Protein AF-A0AAV7S5B5-F1 (afdb_monomer)

Solvent-accessible surface area (backbone atoms only — not comparable to full-atom values): 5113 Å² total; per-residue (Å²): 133,86,82,72,83,63,75,61,30,67,37,90,90,74,73,47,77,26,82,34,66,68,58,35,54,57,53,53,34,72,78,64,76,50,67,84,28,60,48,91,93,44,94,54,69,34,94,39,66,70,56,38,59,52,51,48,31,71,77,73,63,51,45,88,44,66,39,85,91,77,69,48,66,23,70,45,80,93,72,103

Structure (mmCIF, N/CA/C/O backbone):
data_AF-A0AAV7S5B5-F1
#
_entry.id   AF-A0AAV7S5B5-F1
#
loop_
_atom_site.group_PDB
_atom_site.id
_atom_site.type_symbol
_atom_site.label_atom_id
_atom_site.label_alt_id
_atom_site.label_comp_id
_atom_site.label_asym_id
_atom_site.label_entity_id
_atom_site.label_seq_id
_atom_site.pdbx_PDB_ins_code
_atom_site.Cartn_x
_atom_site.Cartn_y
_atom_site.Cartn_z
_atom_site.occupancy
_atom_site.B_iso_or_equiv
_atom_site.auth_seq_id
_atom_site.auth_comp_id
_atom_site.auth_asym_id
_atom_site.auth_atom_id
_atom_site.pdbx_PDB_model_num
ATOM 1 N N . LYS A 1 1 ? 35.027 8.342 -9.326 1.00 40.94 1 LYS A N 1
ATOM 2 C CA . LYS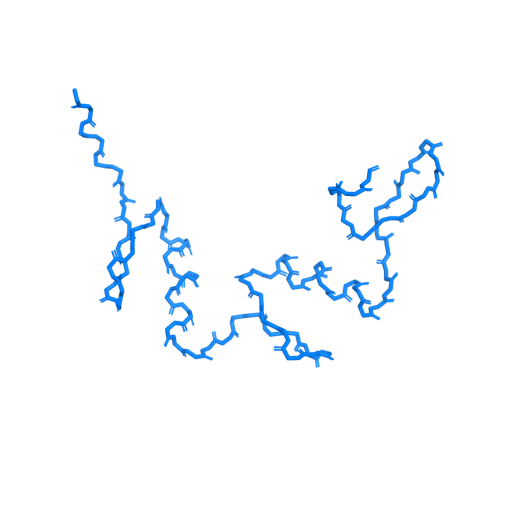 A 1 1 ? 33.687 8.066 -9.903 1.00 40.94 1 LYS A CA 1
ATOM 3 C C . LYS A 1 1 ? 33.418 6.590 -9.633 1.00 40.94 1 LYS A C 1
ATOM 5 O O . LYS A 1 1 ? 34.026 5.761 -10.291 1.00 40.94 1 LYS A O 1
ATOM 10 N N . VAL A 1 2 ? 32.710 6.264 -8.549 1.00 40.38 2 VAL A N 1
ATOM 11 C CA . VAL A 1 2 ? 32.550 4.864 -8.120 1.00 40.38 2 VAL A CA 1
ATOM 12 C C . VAL A 1 2 ? 31.580 4.199 -9.087 1.00 40.38 2 VAL A C 1
ATOM 14 O O . VAL A 1 2 ? 30.407 4.558 -9.131 1.00 40.38 2 VAL A O 1
ATOM 17 N N . HIS A 1 3 ? 32.101 3.295 -9.910 1.00 41.56 3 HIS A N 1
ATOM 18 C CA . HIS A 1 3 ? 31.313 2.422 -10.767 1.00 41.56 3 HIS A CA 1
ATOM 19 C C . HIS A 1 3 ? 30.859 1.245 -9.901 1.00 41.56 3 HIS A C 1
ATOM 21 O O . HIS A 1 3 ? 31.385 0.144 -9.993 1.00 41.56 3 HIS A O 1
ATOM 27 N N . THR A 1 4 ? 29.949 1.493 -8.962 1.00 51.91 4 THR A N 1
ATOM 28 C CA . THR A 1 4 ? 29.262 0.394 -8.292 1.00 51.91 4 THR A CA 1
ATOM 29 C C . THR A 1 4 ? 28.286 -0.157 -9.314 1.00 51.91 4 THR A C 1
ATOM 31 O O . THR A 1 4 ? 27.269 0.469 -9.608 1.00 51.91 4 THR A O 1
ATOM 34 N N . GLU A 1 5 ? 28.626 -1.305 -9.891 1.00 56.84 5 GLU A N 1
ATOM 35 C CA . GLU A 1 5 ? 27.669 -2.244 -10.469 1.00 56.84 5 GLU A CA 1
ATOM 36 C C . GLU A 1 5 ? 26.706 -2.666 -9.347 1.00 56.84 5 GLU A C 1
ATOM 38 O O . GLU A 1 5 ? 26.771 -3.755 -8.782 1.00 56.84 5 GLU A O 1
ATOM 43 N N . GLU A 1 6 ? 25.836 -1.741 -8.935 1.00 61.53 6 GLU A N 1
ATOM 44 C CA . GLU A 1 6 ? 24.628 -2.088 -8.215 1.00 61.53 6 GLU A CA 1
ATOM 45 C C . GLU A 1 6 ? 23.888 -3.043 -9.157 1.00 61.53 6 GLU A C 1
ATOM 47 O O . GLU A 1 6 ? 23.711 -2.734 -10.335 1.00 61.53 6 GLU A O 1
ATOM 52 N N . ASN A 1 7 ? 23.515 -4.228 -8.674 1.00 67.19 7 ASN A N 1
ATOM 53 C CA . ASN A 1 7 ? 22.648 -5.151 -9.404 1.00 67.19 7 ASN A CA 1
ATOM 54 C C . ASN A 1 7 ? 21.299 -4.451 -9.629 1.00 67.19 7 ASN A C 1
ATOM 56 O O . ASN A 1 7 ? 20.370 -4.555 -8.824 1.00 67.19 7 ASN A O 1
ATOM 60 N N . LEU A 1 8 ? 21.247 -3.653 -10.687 1.00 82.31 8 LEU A N 1
ATOM 61 C CA . LEU A 1 8 ? 20.122 -2.850 -11.101 1.00 82.31 8 LEU A CA 1
ATOM 62 C C . LEU A 1 8 ? 19.281 -3.696 -12.051 1.00 82.31 8 LEU A C 1
ATOM 64 O O . LEU A 1 8 ? 19.776 -4.338 -12.971 1.00 82.31 8 LEU A O 1
ATOM 68 N N . TYR A 1 9 ? 17.987 -3.717 -11.783 1.00 86.06 9 TYR A N 1
ATOM 69 C CA . TYR A 1 9 ? 17.015 -4.529 -12.489 1.00 86.06 9 TYR A CA 1
ATOM 70 C C . TYR A 1 9 ? 16.213 -3.618 -13.413 1.00 86.06 9 TYR A C 1
ATOM 72 O O . TYR A 1 9 ? 15.446 -2.776 -12.939 1.00 86.06 9 TYR A O 1
ATOM 80 N N . GLU A 1 10 ? 16.408 -3.768 -14.718 1.00 88.56 10 GLU A N 1
ATOM 81 C CA . GLU A 1 10 ? 15.711 -2.991 -15.741 1.00 88.56 10 GLU A CA 1
ATOM 82 C C . GLU A 1 10 ? 14.387 -3.648 -16.147 1.00 88.56 10 GLU A C 1
ATOM 84 O O . GLU A 1 10 ? 14.280 -4.865 -16.302 1.00 88.56 10 GLU A O 1
ATOM 89 N N . CYS A 1 11 ? 13.352 -2.828 -16.306 1.00 87.06 11 CYS A N 1
ATOM 90 C CA . CYS A 1 11 ? 12.081 -3.243 -16.873 1.00 87.06 11 CYS A CA 1
ATOM 91 C C . CYS A 1 11 ? 12.126 -3.163 -18.396 1.00 87.06 11 CYS A C 1
ATOM 93 O O . CYS A 1 11 ? 12.155 -2.067 -18.939 1.00 87.06 11 CYS A O 1
ATOM 95 N N . THR A 1 12 ? 12.034 -4.301 -19.078 1.00 86.88 12 THR A N 1
ATOM 96 C CA . THR A 1 12 ? 12.072 -4.397 -20.548 1.00 86.88 12 THR A CA 1
ATOM 97 C C . THR A 1 12 ? 10.891 -3.726 -21.257 1.00 86.88 12 THR A C 1
ATOM 99 O O . THR A 1 12 ? 10.999 -3.383 -22.424 1.00 86.88 12 THR A O 1
ATOM 102 N N . GLU A 1 13 ? 9.773 -3.512 -20.558 1.00 84.88 13 GLU A N 1
ATOM 103 C CA . GLU A 1 13 ? 8.564 -2.889 -21.121 1.00 84.88 13 GLU A CA 1
ATOM 104 C C . GLU A 1 13 ? 8.653 -1.353 -21.171 1.00 84.88 13 GLU A C 1
ATOM 106 O O . GLU A 1 13 ? 7.983 -0.708 -21.971 1.00 84.88 13 GLU A O 1
ATOM 111 N N . CYS A 1 14 ? 9.442 -0.728 -20.287 1.00 89.00 14 CYS A N 1
ATOM 112 C CA . CYS A 1 14 ? 9.494 0.738 -20.185 1.00 89.00 14 CYS A CA 1
ATOM 113 C C . CYS A 1 14 ? 10.864 1.315 -19.785 1.00 89.00 14 CYS A C 1
ATOM 115 O O . CYS A 1 14 ? 10.937 2.467 -19.355 1.00 89.00 14 CYS A O 1
ATOM 117 N N . ASN A 1 15 ? 11.923 0.504 -19.844 1.00 87.06 15 ASN A N 1
ATOM 118 C CA . ASN A 1 15 ? 13.324 0.819 -19.527 1.00 87.06 15 ASN A CA 1
ATOM 119 C C . ASN A 1 15 ? 13.547 1.505 -18.163 1.00 87.06 15 ASN A C 1
ATOM 121 O O . ASN A 1 15 ? 14.489 2.269 -17.960 1.00 87.06 15 ASN A O 1
ATOM 125 N N . LYS A 1 16 ? 12.654 1.264 -17.190 1.00 86.75 16 LYS A N 1
ATOM 126 C CA . LYS A 1 16 ? 12.823 1.782 -15.824 1.00 86.75 16 LYS A CA 1
ATOM 127 C C . LYS A 1 16 ? 13.776 0.899 -15.038 1.00 86.75 16 LYS A C 1
ATOM 129 O O . LYS A 1 16 ? 13.624 -0.319 -15.027 1.00 86.75 16 LYS A O 1
ATOM 134 N N . ILE A 1 17 ? 14.682 1.537 -14.306 1.00 88.56 17 ILE A N 1
ATOM 135 C CA . ILE A 1 17 ? 15.710 0.860 -13.523 1.00 88.56 17 ILE A CA 1
ATOM 136 C C . ILE A 1 17 ? 15.318 0.821 -12.044 1.00 88.56 17 ILE A C 1
ATOM 138 O O . ILE A 1 17 ? 14.925 1.832 -11.456 1.00 88.56 17 ILE A O 1
ATOM 142 N N . PHE A 1 18 ? 15.449 -0.350 -11.426 1.00 88.06 18 PHE A N 1
ATOM 143 C CA . PHE A 1 18 ? 15.135 -0.590 -10.021 1.00 88.06 18 PHE A CA 1
ATOM 144 C C . PHE A 1 18 ? 16.343 -1.141 -9.273 1.00 88.06 18 PHE A C 1
ATOM 146 O O . PHE A 1 18 ? 17.087 -1.966 -9.786 1.00 88.06 18 PHE A O 1
ATOM 153 N N . ARG A 1 19 ? 16.492 -0.756 -8.004 1.00 86.50 19 ARG A N 1
ATOM 154 C CA . ARG A 1 19 ? 17.572 -1.256 -7.135 1.00 86.50 19 ARG A CA 1
ATOM 155 C C . ARG A 1 19 ? 17.343 -2.663 -6.578 1.00 86.50 19 ARG A C 1
ATOM 157 O O . ARG A 1 19 ? 1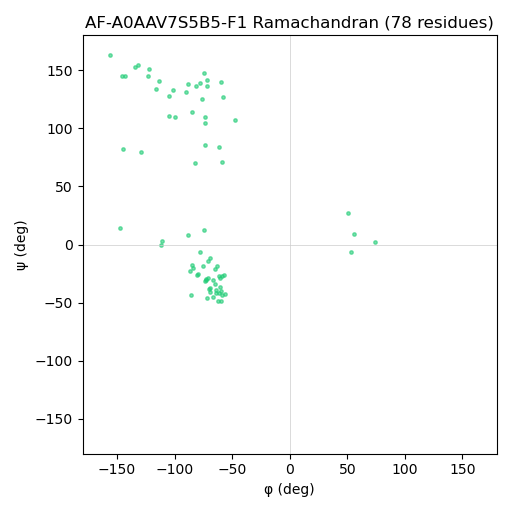8.202 -3.198 -5.892 1.00 86.50 19 ARG A O 1
ATOM 164 N N . SER A 1 20 ? 16.171 -3.257 -6.803 1.00 85.50 20 SER A N 1
ATOM 165 C CA . SER A 1 20 ? 15.867 -4.596 -6.299 1.00 85.50 20 SER A CA 1
ATOM 166 C C . SER A 1 20 ? 14.971 -5.377 -7.252 1.00 85.50 20 SER A C 1
ATOM 168 O O . SER A 1 20 ? 14.050 -4.828 -7.865 1.00 85.50 20 SER A O 1
ATOM 170 N N . LYS A 1 21 ? 15.202 -6.694 -7.317 1.00 85.50 21 LYS A N 1
ATOM 171 C CA . LYS A 1 21 ? 14.399 -7.627 -8.117 1.00 85.50 21 LYS A CA 1
ATOM 172 C C . LYS A 1 21 ? 12.936 -7.634 -7.680 1.00 85.50 21 LYS A C 1
ATOM 174 O O . LYS A 1 21 ? 12.042 -7.725 -8.513 1.00 85.50 21 LYS A O 1
ATOM 179 N N . THR A 1 22 ? 12.683 -7.507 -6.376 1.00 85.06 22 THR A N 1
ATOM 180 C CA . THR A 1 22 ? 11.327 -7.434 -5.811 1.00 85.06 22 THR A CA 1
ATOM 181 C C . THR A 1 22 ? 10.591 -6.188 -6.294 1.00 85.06 22 THR A C 1
ATOM 183 O O . THR A 1 22 ? 9.422 -6.282 -6.666 1.00 85.06 22 THR A O 1
ATOM 186 N N . ASN A 1 23 ? 11.275 -5.040 -6.350 1.00 85.56 23 ASN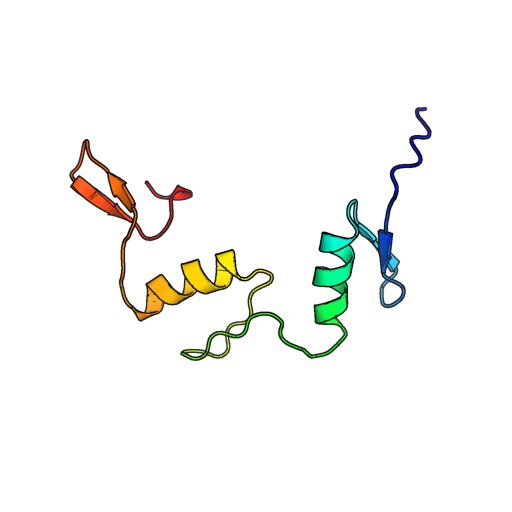 A N 1
ATOM 187 C CA . ASN A 1 23 ? 10.685 -3.802 -6.851 1.00 85.56 23 ASN A CA 1
ATOM 188 C C . ASN A 1 23 ? 10.444 -3.879 -8.361 1.00 85.56 23 ASN A C 1
ATOM 190 O O . ASN A 1 23 ? 9.372 -3.469 -8.801 1.00 85.56 23 ASN A O 1
ATOM 194 N N . LEU A 1 24 ? 11.375 -4.457 -9.135 1.00 87.12 24 LEU A N 1
ATOM 195 C CA . LEU A 1 24 ? 11.153 -4.714 -10.561 1.00 87.12 24 LEU A CA 1
ATOM 196 C C . LEU A 1 24 ? 9.938 -5.628 -10.771 1.00 87.12 24 LEU A C 1
ATOM 198 O O . LEU A 1 24 ? 9.058 -5.292 -11.552 1.00 87.12 24 LEU A O 1
ATOM 202 N N . LYS A 1 25 ? 9.844 -6.750 -10.047 1.00 84.44 25 LYS A N 1
ATOM 203 C CA . LYS A 1 25 ? 8.727 -7.701 -10.171 1.00 84.44 25 LYS A CA 1
ATOM 204 C C . LYS A 1 25 ? 7.386 -7.055 -9.820 1.00 84.44 25 LYS A C 1
ATOM 206 O O . LYS A 1 25 ? 6.403 -7.278 -10.516 1.00 84.44 25 LYS A O 1
ATOM 211 N N . GLN A 1 26 ? 7.339 -6.236 -8.767 1.00 81.56 26 GLN A N 1
ATOM 212 C CA . GLN A 1 26 ? 6.151 -5.448 -8.423 1.00 81.56 26 GLN A CA 1
ATOM 213 C C . GLN A 1 26 ? 5.816 -4.420 -9.507 1.00 81.56 26 GLN A C 1
ATOM 215 O O . GLN A 1 26 ? 4.649 -4.196 -9.806 1.00 81.56 26 GLN A O 1
ATOM 220 N N . HIS A 1 27 ? 6.826 -3.785 -10.092 1.00 84.75 27 HIS A N 1
ATOM 221 C CA . HIS A 1 27 ? 6.624 -2.838 -11.174 1.00 84.75 27 HIS A CA 1
ATOM 222 C C . HIS A 1 27 ? 6.099 -3.524 -12.438 1.00 84.75 27 HIS A C 1
ATOM 224 O O . HIS A 1 27 ? 5.121 -3.051 -12.996 1.00 84.75 27 HIS A O 1
ATOM 230 N N . GLN A 1 28 ? 6.663 -4.661 -12.847 1.00 83.44 28 GLN A N 1
ATOM 231 C CA . GLN A 1 28 ? 6.213 -5.417 -14.022 1.00 83.44 28 GLN A CA 1
ATOM 232 C C . GLN A 1 28 ? 4.736 -5.825 -13.933 1.00 83.44 28 GLN A C 1
ATOM 234 O O . GLN A 1 28 ? 4.068 -5.935 -14.955 1.00 83.44 28 GLN A O 1
ATOM 239 N N . GLN A 1 29 ? 4.186 -5.969 -12.722 1.00 77.44 29 GLN A N 1
ATOM 240 C CA . GLN A 1 29 ? 2.763 -6.258 -12.538 1.00 77.44 29 GLN A CA 1
ATOM 241 C C . GLN A 1 29 ? 1.843 -5.166 -13.105 1.00 77.44 29 GLN A C 1
ATOM 243 O O . GLN A 1 29 ? 0.730 -5.493 -13.513 1.00 77.44 29 GLN A O 1
ATOM 248 N N . ILE A 1 30 ? 2.294 -3.905 -13.190 1.00 77.94 30 ILE A N 1
ATOM 249 C CA . ILE A 1 30 ? 1.492 -2.821 -13.785 1.00 77.94 30 ILE A CA 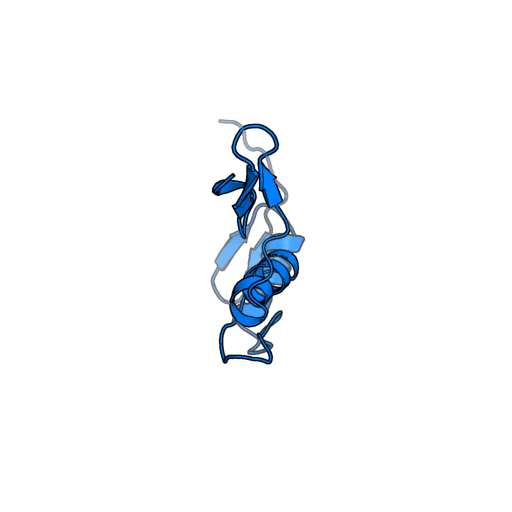1
ATOM 250 C C . ILE A 1 30 ? 1.276 -3.023 -15.286 1.00 77.94 30 ILE A C 1
ATOM 252 O O . ILE A 1 30 ? 0.244 -2.611 -15.801 1.00 77.94 30 ILE A O 1
ATOM 256 N N . HIS A 1 31 ? 2.234 -3.661 -15.961 1.00 81.12 31 HIS A N 1
ATOM 257 C CA . HIS A 1 31 ? 2.172 -3.940 -17.396 1.00 81.12 31 HIS A CA 1
ATOM 258 C C . HIS A 1 31 ? 1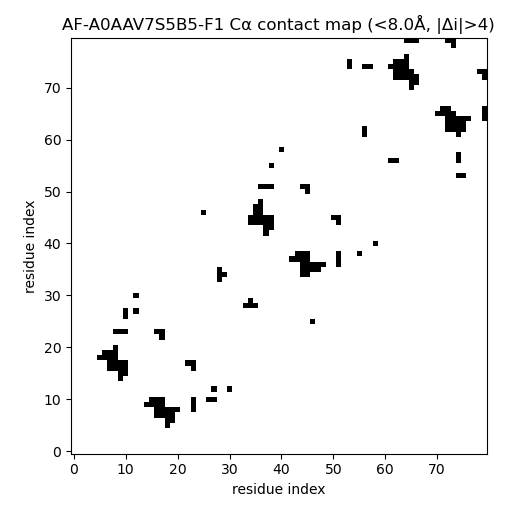.292 -5.155 -17.691 1.00 81.12 31 HIS A C 1
ATOM 260 O O . HIS A 1 31 ? 0.708 -5.259 -18.758 1.00 81.12 31 HIS A O 1
ATOM 266 N N . THR A 1 32 ? 1.146 -6.065 -16.724 1.00 70.69 32 THR A N 1
ATOM 267 C CA . THR A 1 32 ? 0.448 -7.346 -16.930 1.00 70.69 32 THR A CA 1
ATOM 268 C C . THR A 1 32 ? -1.066 -7.326 -16.694 1.00 70.69 32 THR A C 1
ATOM 270 O O . THR A 1 32 ? -1.649 -8.403 -16.616 1.00 70.69 32 THR A O 1
ATOM 273 N N . GLU A 1 33 ? -1.711 -6.169 -16.492 1.00 61.22 33 GLU A N 1
ATOM 274 C CA . GLU A 1 33 ? -3.140 -6.008 -16.107 1.00 61.22 33 GLU A CA 1
ATOM 275 C C . GLU A 1 33 ? -3.602 -6.792 -14.852 1.00 61.22 33 GLU A C 1
ATOM 277 O O . GLU A 1 33 ? -4.695 -6.582 -14.318 1.00 61.22 33 GLU A O 1
ATOM 282 N N . LYS A 1 34 ? -2.744 -7.649 -14.291 1.00 57.69 34 LYS A N 1
ATOM 283 C CA . LYS A 1 34 ? -2.915 -8.362 -13.033 1.00 57.69 34 LYS A CA 1
ATOM 284 C C . LYS A 1 34 ? -2.728 -7.367 -11.896 1.00 57.69 34 LYS A C 1
ATOM 286 O O . LYS A 1 34 ? -1.639 -7.227 -11.347 1.00 57.69 34 LYS A O 1
ATOM 291 N N . LYS A 1 35 ? -3.811 -6.668 -11.543 1.00 60.47 35 LYS A N 1
ATOM 292 C CA . LYS A 1 35 ? -3.931 -5.844 -10.328 1.00 60.47 35 LYS A CA 1
ATOM 293 C C . LYS A 1 35 ? -3.431 -6.668 -9.128 1.00 60.47 35 LYS A C 1
ATOM 295 O O . LYS A 1 35 ? -4.136 -7.588 -8.720 1.00 60.47 35 LYS A O 1
ATOM 300 N N . PRO A 1 36 ? -2.248 -6.389 -8.551 1.00 72.44 36 PRO A N 1
ATOM 301 C CA . PRO A 1 36 ? -1.630 -7.344 -7.633 1.00 72.44 36 PRO A CA 1
ATOM 302 C C . PRO A 1 36 ? -2.349 -7.403 -6.286 1.00 72.44 36 PRO A C 1
ATOM 304 O O . PRO A 1 36 ? -2.386 -8.453 -5.654 1.00 72.44 36 PRO A O 1
ATOM 307 N N . TYR A 1 37 ? -2.958 -6.287 -5.875 1.00 80.06 37 TYR A N 1
ATOM 308 C CA . TYR A 1 37 ? -3.741 -6.179 -4.649 1.00 80.06 37 TYR A CA 1
ATOM 309 C C . TYR A 1 37 ? -4.912 -5.219 -4.882 1.00 80.06 37 TYR A C 1
ATOM 311 O O . TYR A 1 37 ? -4.827 -4.022 -4.589 1.00 80.06 37 TYR A O 1
ATOM 319 N N . LYS A 1 38 ? -5.988 -5.735 -5.484 1.00 82.88 38 LYS A N 1
ATOM 320 C CA . LYS A 1 38 ? -7.263 -5.020 -5.620 1.00 82.88 38 LYS A CA 1
ATOM 321 C C . LYS A 1 38 ? -8.009 -5.077 -4.283 1.00 82.88 38 LYS A C 1
ATOM 323 O O . LYS A 1 38 ? -7.998 -6.106 -3.614 1.00 82.88 38 LYS A O 1
ATOM 328 N N . CYS A 1 39 ? -8.636 -3.979 -3.884 1.00 87.06 39 CYS A N 1
ATOM 329 C CA . CYS A 1 39 ? -9.614 -4.017 -2.806 1.00 87.06 39 CYS A CA 1
ATOM 330 C C . CYS A 1 39 ? -10.899 -4.706 -3.292 1.00 87.06 39 CYS A C 1
ATOM 332 O O . CYS A 1 39 ? -11.305 -4.535 -4.437 1.00 87.06 39 CYS A O 1
ATOM 334 N N . ASN A 1 40 ? -11.524 -5.512 -2.434 1.00 85.00 40 ASN A N 1
ATOM 335 C CA . ASN A 1 40 ? -12.791 -6.170 -2.772 1.00 85.00 40 ASN A CA 1
ATOM 336 C C . ASN A 1 40 ? -14.003 -5.278 -2.464 1.00 85.00 40 ASN A C 1
ATOM 338 O O . ASN A 1 40 ? -15.042 -5.436 -3.087 1.00 85.00 40 ASN A O 1
ATOM 342 N N . GLU A 1 41 ? -13.838 -4.309 -1.559 1.00 87.19 41 GLU A N 1
ATOM 343 C CA . GLU A 1 41 ? -14.870 -3.336 -1.174 1.00 87.19 41 GLU A CA 1
ATOM 344 C C . GLU A 1 41 ? -14.912 -2.120 -2.121 1.00 87.19 41 GLU A C 1
ATOM 346 O O . GLU A 1 41 ? -15.869 -1.351 -2.126 1.00 87.19 41 GLU A O 1
ATOM 351 N N . CYS A 1 42 ? -13.855 -1.892 -2.912 1.00 87.12 42 CYS A N 1
ATOM 352 C CA . CYS A 1 42 ? -13.800 -0.809 -3.896 1.00 87.12 42 CYS A CA 1
ATOM 353 C C . CYS A 1 42 ? -12.796 -1.100 -5.019 1.00 87.12 42 CYS A C 1
ATOM 355 O O . CYS A 1 42 ? -11.875 -1.891 -4.858 1.00 87.12 42 CYS A O 1
ATOM 357 N N . ASP A 1 43 ? -12.873 -0.395 -6.148 1.00 80.31 43 ASP A N 1
ATOM 358 C CA . ASP A 1 43 ? -11.985 -0.644 -7.297 1.00 80.31 43 ASP A CA 1
ATOM 359 C C . ASP A 1 43 ? -10.533 -0.153 -7.140 1.00 80.31 43 ASP A C 1
ATOM 361 O O . ASP A 1 43 ? -9.759 -0.132 -8.106 1.00 80.31 43 ASP A O 1
ATOM 365 N N . LYS A 1 44 ? -10.121 0.209 -5.919 1.00 82.62 44 LYS A N 1
ATOM 366 C CA . LYS A 1 44 ? -8.771 0.698 -5.643 1.00 82.62 44 LYS A CA 1
ATOM 367 C C . LYS A 1 44 ? -7.746 -0.430 -5.729 1.00 82.62 44 LYS A C 1
ATOM 369 O O . LYS A 1 44 ? -7.931 -1.515 -5.183 1.00 82.62 44 LYS A O 1
ATOM 374 N N . VAL A 1 45 ? -6.621 -0.141 -6.377 1.00 82.62 45 VAL A N 1
ATOM 375 C CA . VAL A 1 45 ? -5.498 -1.071 -6.544 1.00 82.62 45 VAL A CA 1
ATOM 376 C C . VAL A 1 45 ? -4.281 -0.512 -5.838 1.00 82.62 45 VAL A C 1
ATOM 378 O O . VAL A 1 45 ? -3.965 0.671 -5.973 1.00 82.62 45 VAL A O 1
ATOM 381 N N . LEU A 1 46 ? -3.597 -1.357 -5.074 1.00 83.69 46 LEU A N 1
ATOM 382 C CA . LEU A 1 46 ? -2.425 -0.963 -4.306 1.00 83.69 46 LEU A CA 1
ATOM 383 C C . LEU A 1 46 ? -1.209 -1.800 -4.684 1.00 83.69 46 LEU A C 1
ATOM 385 O O . LEU A 1 46 ? -1.309 -2.947 -5.108 1.00 83.69 46 LEU A O 1
ATOM 389 N N . LYS A 1 47 ? -0.032 -1.187 -4.531 1.00 76.44 47 LYS A N 1
ATOM 390 C CA . LYS A 1 47 ? 1.248 -1.788 -4.925 1.00 76.44 47 LYS A CA 1
ATOM 391 C C . LYS A 1 47 ? 1.674 -2.953 -4.026 1.00 76.44 47 LYS A C 1
ATOM 393 O O . LYS A 1 47 ? 2.360 -3.855 -4.486 1.00 76.44 47 LYS A O 1
ATOM 398 N N . THR A 1 48 ? 1.274 -2.957 -2.753 1.00 79.94 48 THR A N 1
ATOM 399 C CA . THR A 1 4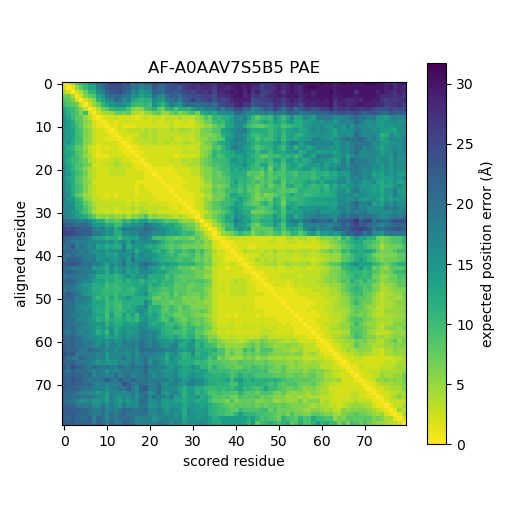8 ? 1.668 -3.986 -1.777 1.00 79.94 48 THR A CA 1
ATOM 400 C C . THR A 1 48 ? 0.486 -4.475 -0.947 1.00 79.94 48 THR A C 1
ATOM 402 O O . THR A 1 48 ? -0.437 -3.710 -0.658 1.00 79.94 48 THR A O 1
ATOM 405 N N . SER A 1 49 ? 0.580 -5.721 -0.469 1.00 83.81 49 SER A N 1
ATOM 406 C CA . SER A 1 49 ? -0.370 -6.313 0.484 1.00 83.81 49 SER A CA 1
ATOM 407 C C . SER A 1 49 ? -0.505 -5.482 1.768 1.00 83.81 49 SER A C 1
ATOM 409 O O . SER A 1 49 ? -1.614 -5.194 2.207 1.00 83.81 49 SER A O 1
ATOM 411 N N . THR A 1 50 ? 0.604 -4.982 2.330 1.00 84.81 50 THR A N 1
ATOM 412 C CA . THR A 1 50 ? 0.578 -4.133 3.537 1.00 84.81 50 THR A CA 1
ATOM 413 C C . THR A 1 50 ? -0.236 -2.858 3.333 1.00 84.81 50 THR A C 1
ATOM 415 O O . THR A 1 50 ? -0.987 -2.448 4.217 1.00 84.81 50 THR A O 1
ATOM 418 N N . LEU A 1 51 ? -0.116 -2.229 2.158 1.00 85.31 51 LEU A N 1
ATOM 419 C CA . LEU A 1 51 ? -0.919 -1.056 1.831 1.00 85.31 51 LEU A CA 1
ATOM 420 C C . LEU A 1 51 ? -2.388 -1.426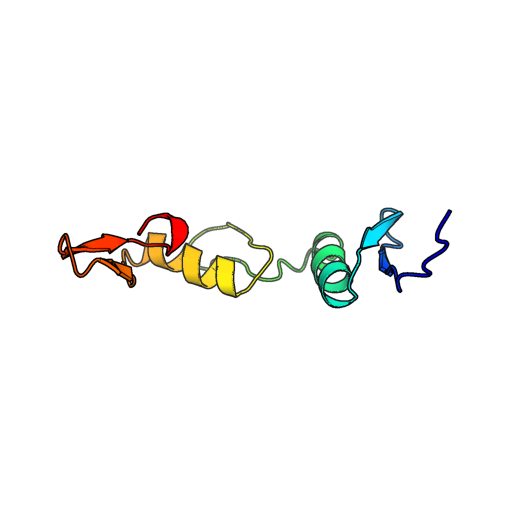 1.649 1.00 85.31 51 LEU A C 1
ATOM 422 O O . LEU A 1 51 ? -3.233 -0.651 2.089 1.00 85.31 51 LEU A O 1
ATOM 426 N N . LEU A 1 52 ? -2.692 -2.586 1.057 1.00 88.25 52 LEU A N 1
ATOM 427 C CA . LEU A 1 52 ? -4.062 -3.086 0.936 1.00 88.25 52 LEU A CA 1
ATOM 428 C C . LEU A 1 52 ? -4.701 -3.342 2.299 1.00 88.25 52 LEU A C 1
ATOM 430 O O . LEU A 1 52 ? -5.779 -2.817 2.558 1.00 88.25 52 LEU A O 1
ATOM 434 N N . LYS A 1 53 ? -4.015 -4.048 3.198 1.00 86.31 53 LYS A N 1
ATOM 435 C CA . LYS A 1 53 ? -4.503 -4.302 4.559 1.00 86.31 53 LYS A CA 1
ATOM 436 C C . LYS A 1 53 ? -4.758 -2.998 5.316 1.00 86.31 53 LYS A C 1
ATOM 438 O O . LYS A 1 53 ? -5.802 -2.818 5.929 1.00 86.31 53 LYS A O 1
ATOM 443 N N . ARG A 1 54 ? -3.835 -2.037 5.207 1.00 86.50 54 ARG A N 1
ATOM 444 C CA . ARG A 1 54 ? -4.002 -0.693 5.780 1.00 86.50 54 ARG A CA 1
ATOM 445 C C . ARG A 1 54 ? -5.143 0.085 5.133 1.00 86.50 54 ARG A C 1
ATOM 447 O O . ARG A 1 54 ? -5.773 0.896 5.789 1.00 86.50 54 ARG A O 1
ATOM 454 N N . HIS A 1 55 ? -5.384 -0.113 3.845 1.00 89.38 55 HIS A N 1
ATOM 455 C CA . HIS A 1 55 ? -6.518 0.490 3.168 1.00 89.38 55 HIS A CA 1
ATOM 456 C C . HIS A 1 55 ? -7.834 -0.133 3.635 1.00 89.38 55 HIS A C 1
ATOM 458 O O . HIS A 1 55 ? -8.778 0.603 3.861 1.00 89.38 55 HIS A O 1
ATOM 464 N N . GLN A 1 56 ? -7.909 -1.439 3.877 1.00 88.56 56 GLN A N 1
ATOM 465 C CA . GLN A 1 56 ? -9.144 -2.076 4.348 1.00 88.56 56 GLN A CA 1
ATOM 466 C C . GLN A 1 56 ? -9.654 -1.509 5.683 1.00 88.56 56 GLN A C 1
ATOM 468 O O . GLN A 1 56 ? -10.864 -1.445 5.878 1.00 88.56 56 GLN A O 1
ATOM 473 N N . THR A 1 57 ? -8.775 -0.979 6.543 1.00 88.31 57 THR A N 1
ATOM 474 C CA . THR A 1 57 ? -9.192 -0.308 7.791 1.00 88.31 57 THR A CA 1
ATOM 475 C C . THR A 1 57 ? -10.041 0.946 7.559 1.00 88.31 57 THR A C 1
ATOM 477 O O . THR A 1 57 ? -10.739 1.407 8.464 1.00 88.31 57 THR A O 1
ATOM 480 N N . ILE A 1 58 ? -10.020 1.521 6.347 1.00 87.62 58 ILE A N 1
ATOM 481 C CA . ILE A 1 58 ? -10.914 2.631 6.004 1.00 87.62 58 ILE A CA 1
ATOM 482 C C . ILE A 1 58 ? -12.362 2.174 5.826 1.00 87.62 58 ILE A C 1
ATOM 484 O O . ILE A 1 58 ? -13.254 2.958 6.138 1.00 87.62 58 ILE A O 1
ATOM 488 N N . HIS A 1 59 ? -12.564 0.931 5.381 1.00 88.69 59 HIS A N 1
ATOM 489 C CA . HIS A 1 59 ? -13.875 0.321 5.154 1.00 88.69 59 HIS A CA 1
ATOM 490 C C . HIS A 1 59 ? -14.422 -0.296 6.439 1.00 88.69 59 HIS A C 1
ATOM 492 O O . HIS A 1 59 ? -15.570 -0.060 6.787 1.00 88.69 59 HIS A O 1
ATOM 498 N N . THR A 1 60 ? -13.579 -1.007 7.198 1.00 86.88 60 THR A N 1
ATOM 499 C CA . THR A 1 60 ? -13.979 -1.599 8.489 1.00 86.88 60 THR A CA 1
ATOM 500 C C . THR A 1 60 ? -14.085 -0.565 9.609 1.00 86.88 60 THR A C 1
ATOM 502 O O . THR A 1 60 ? -14.692 -0.821 10.643 1.00 86.88 60 THR A O 1
ATOM 505 N N . GLY A 1 61 ? -13.465 0.606 9.437 1.00 83.94 61 GLY A N 1
ATOM 506 C CA . GLY A 1 61 ? -13.389 1.630 10.474 1.00 83.94 61 GLY A CA 1
ATOM 507 C C . GLY A 1 61 ? -12.413 1.299 11.608 1.00 83.94 61 GLY A C 1
ATOM 508 O O . GLY A 1 61 ? -12.274 2.113 12.523 1.00 83.94 61 GLY A O 1
ATOM 509 N N . GLU A 1 62 ? -11.70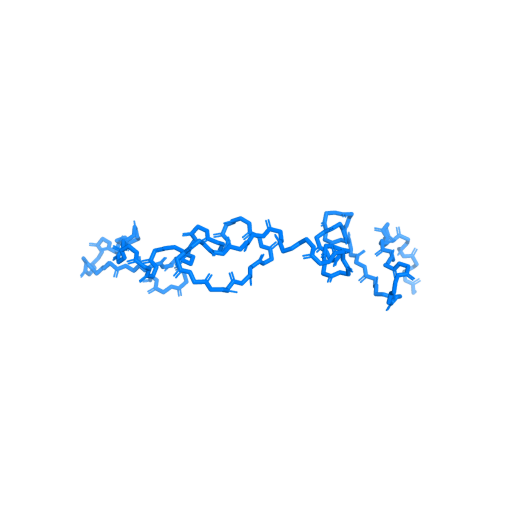6 0.167 11.541 1.00 85.12 62 GLU A N 1
ATOM 510 C CA . GLU A 1 62 ? -10.738 -0.244 12.555 1.00 85.12 62 GLU A CA 1
ATOM 511 C C . GLU A 1 62 ? -9.609 0.782 12.716 1.00 85.12 62 GLU A C 1
ATOM 513 O O . GLU A 1 62 ? -9.077 1.347 11.754 1.00 85.12 62 GLU A O 1
ATOM 518 N N . LYS A 1 63 ? -9.211 1.018 13.966 1.00 84.44 63 LYS A N 1
ATOM 519 C CA . LYS A 1 63 ? -8.111 1.920 14.322 1.00 84.44 63 LYS A CA 1
ATOM 520 C C . LYS A 1 63 ? -7.147 1.184 15.253 1.00 84.44 63 LYS A C 1
ATOM 522 O O . LYS A 1 63 ? -7.225 1.354 16.468 1.00 84.44 63 LYS A O 1
ATOM 527 N N . PRO A 1 64 ? -6.273 0.329 14.696 1.00 82.12 64 PRO A N 1
ATOM 528 C CA . PRO A 1 64 ? -5.464 -0.597 15.487 1.00 82.12 64 PRO A CA 1
ATOM 529 C C . PRO A 1 64 ? -4.357 0.093 16.293 1.00 82.12 64 PRO A C 1
ATOM 531 O O . PRO A 1 64 ? -3.782 -0.518 17.188 1.00 82.12 64 PRO A O 1
ATOM 534 N N . TYR A 1 65 ? -4.042 1.355 15.996 1.00 85.44 65 TYR A N 1
ATOM 535 C CA . TYR A 1 65 ? -2.971 2.084 16.667 1.00 85.44 65 TYR A CA 1
ATOM 536 C C . TYR A 1 65 ? -3.553 2.993 17.742 1.00 85.44 65 TYR A C 1
ATOM 538 O O . TYR A 1 65 ? -4.195 3.987 17.414 1.00 85.44 65 TYR A O 1
ATOM 546 N N . LYS A 1 66 ? -3.327 2.668 19.016 1.00 87.00 66 LYS A N 1
ATOM 547 C CA . LYS A 1 66 ? -3.754 3.485 20.157 1.00 87.00 66 LYS A CA 1
ATOM 548 C C . LYS A 1 66 ? -2.557 4.225 20.755 1.00 87.00 66 LYS A C 1
ATOM 550 O O . LYS A 1 66 ? -1.563 3.598 21.102 1.00 87.00 66 LYS A O 1
ATOM 555 N N . CYS A 1 67 ? -2.672 5.540 20.914 1.00 88.00 67 CYS A N 1
ATOM 556 C CA . CYS A 1 67 ? -1.742 6.331 21.715 1.00 88.00 67 CYS A CA 1
ATOM 557 C C . CYS A 1 67 ? -2.047 6.111 23.198 1.00 88.00 67 CYS A C 1
ATOM 559 O O . CYS A 1 67 ? -3.183 6.320 23.624 1.00 88.00 67 CYS A O 1
ATOM 561 N N . THR A 1 68 ? -1.058 5.699 23.986 1.00 88.88 68 THR A N 1
ATOM 562 C CA . THR A 1 68 ? -1.212 5.490 25.435 1.00 88.88 68 THR A CA 1
ATOM 563 C C . THR A 1 68 ? -1.299 6.804 26.206 1.00 88.88 68 THR A C 1
ATOM 565 O O . THR A 1 68 ? -2.051 6.877 27.170 1.00 88.88 68 THR A O 1
ATOM 568 N N . GLU A 1 69 ? -0.626 7.853 25.728 1.00 88.44 69 GLU A N 1
ATOM 569 C CA . GLU A 1 69 ? -0.585 9.169 26.379 1.00 88.44 69 GLU A CA 1
ATOM 570 C C . GLU A 1 69 ? -1.919 9.919 26.272 1.00 88.44 69 GLU A C 1
ATOM 572 O O . GLU A 1 69 ? -2.430 10.454 27.250 1.00 88.44 69 GLU A O 1
ATOM 577 N N . CYS A 1 70 ? -2.523 9.945 25.078 1.00 90.25 70 CYS A N 1
ATOM 578 C CA . CYS A 1 70 ? -3.758 10.700 24.832 1.00 90.25 70 CYS A CA 1
ATOM 579 C C . CYS A 1 70 ? -4.998 9.826 24.584 1.00 90.25 70 CYS A C 1
ATOM 581 O O . CYS A 1 70 ? -6.067 10.354 24.284 1.00 90.25 70 CYS A O 1
ATOM 583 N N . ASN A 1 71 ? -4.872 8.496 24.671 1.00 83.88 71 ASN A N 1
ATOM 584 C CA . ASN A 1 71 ? -5.925 7.502 24.405 1.00 83.88 71 ASN A CA 1
ATOM 585 C C . ASN A 1 71 ? -6.590 7.576 23.014 1.00 83.88 71 ASN A C 1
ATOM 587 O O . ASN A 1 71 ? -7.564 6.863 22.759 1.00 83.88 71 ASN A O 1
ATOM 591 N N . LYS A 1 72 ? -6.062 8.383 22.084 1.00 86.06 72 LYS A N 1
ATOM 592 C CA . LYS A 1 72 ? -6.573 8.482 20.711 1.00 86.06 72 LYS A CA 1
ATOM 593 C C . LYS A 1 72 ? -6.181 7.262 19.886 1.00 86.06 72 LYS A C 1
ATOM 595 O O . LYS A 1 72 ? -5.113 6.683 20.070 1.00 86.06 72 LYS A O 1
ATOM 600 N N . VAL A 1 73 ? -7.055 6.899 18.951 1.00 84.88 73 VAL A N 1
ATOM 601 C CA . VAL A 1 73 ? -6.867 5.765 18.044 1.00 84.88 73 VAL A CA 1
ATOM 602 C C . VAL A 1 73 ? -6.716 6.231 16.596 1.00 84.88 73 VAL A C 1
ATOM 604 O O . VAL A 1 73 ? -7.426 7.132 16.139 1.00 84.88 73 VAL A O 1
ATOM 607 N N . PHE A 1 74 ? -5.814 5.589 15.858 1.00 83.38 74 PHE A N 1
ATOM 608 C CA . PHE A 1 74 ? -5.394 5.958 14.510 1.00 83.38 74 PHE A CA 1
ATOM 609 C C . PHE A 1 74 ? -5.400 4.750 13.570 1.00 83.38 74 PHE A C 1
ATOM 611 O O . PHE A 1 74 ? -5.255 3.597 13.979 1.00 83.38 74 PHE A O 1
ATOM 618 N N . ARG A 1 75 ? -5.555 5.026 12.271 1.00 82.25 75 ARG A N 1
ATOM 619 C CA . ARG A 1 75 ? -5.536 4.003 11.210 1.00 82.25 75 ARG A CA 1
ATOM 620 C C . ARG A 1 75 ? -4.126 3.635 10.753 1.00 82.25 75 ARG A C 1
ATOM 622 O O . ARG A 1 75 ? -3.938 2.583 10.147 1.00 82.25 75 ARG A O 1
ATOM 629 N N . THR A 1 76 ? -3.143 4.497 11.010 1.00 78.12 76 THR A N 1
ATOM 630 C CA . THR A 1 76 ? -1.756 4.343 10.553 1.00 78.12 76 THR A CA 1
ATOM 631 C C . THR A 1 76 ? -0.777 4.835 11.608 1.00 78.12 76 THR A C 1
ATOM 633 O O . THR A 1 76 ? -1.045 5.852 12.240 1.00 78.12 76 THR A O 1
ATOM 636 N N . THR A 1 77 ? 0.384 4.188 11.721 1.00 76.69 77 THR A N 1
ATOM 637 C CA . THR A 1 77 ? 1.469 4.601 12.631 1.00 76.69 77 THR A CA 1
ATOM 638 C C . THR A 1 77 ? 2.020 5.992 12.339 1.00 76.69 77 THR A C 1
ATOM 640 O O . THR A 1 77 ? 2.453 6.671 13.251 1.00 76.69 77 THR A O 1
ATOM 643 N N . THR A 1 78 ? 1.976 6.448 11.086 1.00 76.88 78 THR A N 1
ATOM 644 C CA . THR A 1 78 ? 2.413 7.800 10.694 1.00 76.88 78 THR A CA 1
ATOM 645 C C . THR A 1 78 ? 1.504 8.914 11.208 1.00 76.88 78 THR A C 1
ATOM 647 O O . THR A 1 78 ? 1.834 10.081 11.046 1.00 76.88 78 THR A O 1
ATOM 650 N N . SER A 1 79 ? 0.329 8.567 11.733 1.00 72.19 79 SER A N 1
ATOM 651 C CA . SER A 1 79 ? -0.634 9.524 12.284 1.00 72.19 79 SER A CA 1
ATOM 652 C C . SER A 1 79 ? -0.785 9.397 13.797 1.00 72.19 79 SER A C 1
ATOM 654 O O . SER A 1 79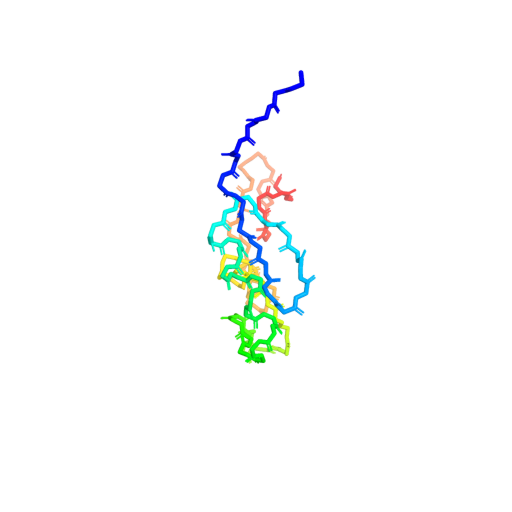 ? -1.609 10.119 14.344 1.00 72.19 79 SER A O 1
ATOM 656 N N . LEU A 1 80 ? -0.057 8.461 14.422 1.00 70.94 80 LEU A N 1
ATOM 657 C CA . LEU A 1 80 ? 0.024 8.291 15.872 1.00 70.94 80 LEU A CA 1
ATOM 658 C C . LEU A 1 80 ? 0.848 9.428 16.483 1.00 70.94 80 LEU A C 1
ATOM 660 O O . LEU A 1 80 ? 0.424 9.916 17.552 1.00 70.94 80 LEU A O 1
#

Foldseek 3Di:
DDPPPQVWDADPVPRDIDSDPVVNVLVVCVVVVPLVQAAPVDRDGDSDPVVNVLVVCVVVVDFPDADPVPRDGHSDPVVD

Organism: Pleurodeles waltl (NCBI:txid8319)

Sequence (80 aa):
KVHTEENLYECTECNKIFRSKTNLKQHQQIHTEKKPYKCNECDKVLKTSTLLKRHQTIHTGEKPYKCTECNKVFRTTTSL

Secondary structure (DSSP, 8-state):
--------EE-TTT--EESSHHHHHHHHTTTTS--TEE-SSSS-EESSHHHHHHHHHHHH----EE-TTT--EESSGGG-

Nearest PDB structures (foldseek):
  2i13-assembly2_B  TM=7.400E-01  e=1.466E-07  Mus musculus
  7ysf-assembly1_A  TM=7.617E-01  e=1.485E-06  Homo sapiens
  8ssr-assembly2_D  TM=7.499E-01  e=4.126E-06  Homo sapiens
  8ssu-assembly1_A  TM=7.335E-01  e=7.615E-06  Homo sapiens
  8ssr-assembly1_A  TM=6.908E-01  e=4.416E-06  Homo sapiens

Mean predicted aligned error: 10.84 Å

pLDDT: mean 80.28, std 11.28, range [40.38, 90.25]

Radius of gyration: 17.98 Å; Cα contacts (8 Å, |Δi|>4): 92; chains: 1; bounding box: 49×19×48 Å

InterPro domains:
  IPR013087 Zinc finger C2H2-type [PF00096] (9-31)
  IPR013087 Zinc finger C2H2-type [PF00096] (37-59)
  IPR013087 Zinc finger C2H2-type [PF13912] (65-80)
  IPR013087 Zinc finger C2H2-type [PS00028] (11-31)
  IPR013087 Zinc finger C2H2-type [PS00028] (39-59)
  IPR013087 Zinc finger C2H2-type [PS50157] (9-36)
  IPR013087 Zinc finger C2H2-type [PS50157] (37-64)
  IPR013087 Zinc finger C2H2-type [PS50157] (65-80)
  IPR013087 Zinc finger C2H2-type [SM00355] (9-31)
  IPR013087 Zinc finger C2H2-type [SM00355] (37-59)
  IPR036236 Zinc finger C2H2 superfamily [SSF57667] (3-55)
  IPR036236 Zinc finger C2H2 superfamily [SSF57667] (48-80)
  IPR050826 Krueppel C2H2-type Zinc Finger [PTHR24377] (2-79)